Protein AF-A0A180FR10-F1 (afdb_monomer_lite)

Radius of gyration: 11.72 Å; chains: 1; bounding box: 14×28×34 Å

Foldseek 3Di:
DQPAAEDDLVLVLCLVVVPPPRDPVSVCCCVPVVGHYDYDPVSVVVSVVVVPD

Structure (mmCIF, N/CA/C/O backbone):
data_AF-A0A180FR10-F1
#
_entry.id   AF-A0A180FR10-F1
#
loop_
_atom_site.group_PDB
_atom_site.id
_atom_site.type_symbol
_atom_site.label_atom_id
_atom_site.label_alt_id
_atom_site.label_comp_id
_atom_site.label_asym_id
_atom_site.label_entity_id
_atom_site.label_seq_id
_atom_site.pdbx_PDB_ins_code
_atom_site.Cartn_x
_atom_site.Cartn_y
_atom_site.Cartn_z
_atom_site.occupancy
_atom_site.B_iso_or_equiv
_atom_site.auth_seq_id
_atom_site.auth_comp_id
_atom_site.auth_asym_id
_atom_site.auth_atom_id
_atom_site.pdbx_PDB_model_num
ATOM 1 N N . MET A 1 1 ? 3.593 5.523 -22.982 1.00 50.19 1 MET A N 1
ATOM 2 C CA . MET A 1 1 ? 3.622 4.466 -21.945 1.00 50.19 1 MET A CA 1
ATOM 3 C C . MET A 1 1 ? 3.272 5.140 -20.628 1.00 50.19 1 MET A C 1
ATOM 5 O O . MET A 1 1 ? 3.837 6.192 -20.368 1.00 50.19 1 MET A O 1
ATOM 9 N N . LYS A 1 2 ? 2.281 4.655 -19.867 1.00 61.09 2 LYS A N 1
ATOM 10 C CA . LYS A 1 2 ? 1.972 5.243 -18.551 1.00 61.09 2 LYS A CA 1
ATOM 11 C C . LYS A 1 2 ? 3.178 4.998 -17.637 1.00 61.09 2 LYS A C 1
ATOM 13 O O . LYS A 1 2 ? 3.584 3.848 -17.500 1.00 61.09 2 LYS A O 1
ATOM 18 N N . ASN A 1 3 ? 3.747 6.055 -17.061 1.00 80.25 3 ASN A N 1
ATOM 19 C CA . ASN A 1 3 ? 4.813 5.941 -16.066 1.00 80.25 3 ASN A CA 1
ATOM 20 C C . ASN A 1 3 ? 4.230 5.235 -14.840 1.00 80.25 3 ASN A C 1
ATOM 22 O O . ASN A 1 3 ? 3.421 5.826 -14.130 1.00 80.25 3 ASN A O 1
ATOM 26 N N . SER A 1 4 ? 4.558 3.957 -14.656 1.00 80.38 4 SER A N 1
ATOM 27 C CA . SER A 1 4 ? 4.142 3.199 -13.481 1.00 80.38 4 SER A CA 1
ATOM 28 C C . SER A 1 4 ? 5.195 3.303 -12.391 1.00 80.38 4 SER A C 1
ATOM 30 O O . SER A 1 4 ? 6.375 3.081 -12.670 1.00 80.38 4 SER A O 1
ATOM 32 N N . TYR A 1 5 ? 4.777 3.561 -11.161 1.00 84.69 5 TYR A N 1
ATOM 33 C CA . TYR A 1 5 ? 5.689 3.712 -10.029 1.00 84.69 5 TYR A CA 1
ATOM 34 C C . TYR A 1 5 ? 5.790 2.400 -9.245 1.00 84.69 5 TYR A C 1
ATOM 36 O O . TYR A 1 5 ? 4.766 1.735 -9.060 1.00 84.69 5 TYR A O 1
ATOM 44 N N . PRO A 1 6 ? 6.988 1.991 -8.798 1.00 86.69 6 PRO A N 1
ATOM 45 C CA . PRO A 1 6 ? 7.101 0.872 -7.876 1.00 86.69 6 PRO A CA 1
ATOM 46 C C . PRO A 1 6 ? 6.457 1.270 -6.546 1.00 86.69 6 PRO A C 1
ATOM 48 O O . PRO A 1 6 ? 6.749 2.341 -6.013 1.00 86.69 6 PRO A O 1
ATOM 51 N N . LEU A 1 7 ? 5.574 0.424 -6.021 1.00 86.75 7 LEU A N 1
ATOM 52 C CA . LEU A 1 7 ? 4.990 0.618 -4.698 1.00 86.75 7 LEU A CA 1
ATOM 53 C C . LEU A 1 7 ? 5.686 -0.291 -3.690 1.00 86.75 7 LEU A C 1
ATOM 55 O O . LEU A 1 7 ? 5.750 -1.506 -3.873 1.00 86.75 7 LEU A O 1
ATOM 59 N N . ASP A 1 8 ? 6.205 0.319 -2.628 1.00 88.06 8 ASP A N 1
ATOM 60 C CA . ASP A 1 8 ? 6.853 -0.395 -1.532 1.00 88.06 8 ASP A CA 1
ATOM 61 C C . ASP A 1 8 ? 5.858 -1.320 -0.814 1.00 88.06 8 ASP A C 1
ATOM 63 O O . ASP A 1 8 ? 4.721 -0.926 -0.525 1.00 88.06 8 ASP A O 1
ATOM 67 N N . THR A 1 9 ? 6.287 -2.548 -0.503 1.00 87.75 9 THR 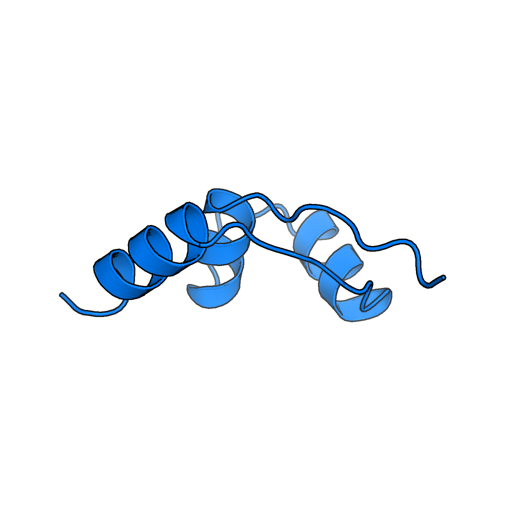A N 1
ATOM 68 C CA . THR A 1 9 ? 5.420 -3.545 0.135 1.00 87.75 9 THR A CA 1
ATOM 69 C C . THR A 1 9 ? 4.885 -3.062 1.485 1.00 87.75 9 THR A C 1
ATOM 71 O O . THR A 1 9 ? 3.715 -3.288 1.781 1.00 87.75 9 THR A O 1
ATOM 74 N N . HIS A 1 10 ? 5.681 -2.361 2.299 1.00 86.50 10 HIS A N 1
ATOM 75 C CA . HIS A 1 10 ? 5.248 -1.881 3.615 1.00 86.50 10 HIS A CA 1
ATOM 76 C C . HIS A 1 10 ? 4.220 -0.761 3.494 1.00 86.50 10 HIS A C 1
ATOM 78 O O . HIS A 1 10 ? 3.248 -0.748 4.249 1.00 86.50 10 HIS A O 1
ATOM 84 N N . ILE A 1 11 ? 4.394 0.140 2.520 1.00 86.00 11 ILE A N 1
ATOM 85 C CA . ILE A 1 11 ? 3.394 1.171 2.211 1.00 86.00 11 ILE A CA 1
ATOM 86 C C . ILE A 1 11 ? 2.078 0.496 1.820 1.00 86.00 11 ILE A C 1
ATOM 88 O O . ILE A 1 11 ? 1.032 0.845 2.364 1.00 86.00 11 ILE A O 1
ATOM 92 N N . LEU A 1 12 ? 2.123 -0.517 0.950 1.00 86.12 12 LEU A N 1
ATOM 93 C CA . LEU A 1 12 ? 0.932 -1.257 0.534 1.00 86.12 12 LEU A CA 1
ATOM 94 C C . LEU A 1 12 ? 0.277 -2.033 1.690 1.00 86.12 12 LEU A C 1
ATOM 96 O O . LEU A 1 12 ? -0.938 -1.952 1.862 1.00 86.12 12 LEU A O 1
ATOM 100 N N . ILE A 1 13 ? 1.054 -2.724 2.528 1.00 85.62 13 ILE A N 1
ATOM 101 C CA . ILE A 1 13 ? 0.546 -3.415 3.725 1.00 85.62 13 ILE A CA 1
ATOM 102 C C . ILE A 1 13 ? -0.131 -2.419 4.669 1.00 85.62 13 ILE A C 1
ATOM 104 O O . ILE A 1 13 ? -1.211 -2.698 5.193 1.00 85.62 13 ILE A O 1
ATOM 108 N N . TRP A 1 14 ? 0.474 -1.254 4.902 1.00 87.88 14 TRP A N 1
ATOM 109 C CA . TRP A 1 14 ? -0.111 -0.240 5.770 1.00 87.88 14 TRP A CA 1
ATOM 110 C C . TRP A 1 14 ? -1.369 0.396 5.179 1.00 87.88 14 TRP A C 1
ATOM 112 O O . TRP A 1 14 ? -2.313 0.622 5.935 1.00 87.88 14 TRP A O 1
ATOM 122 N N . LEU A 1 15 ? -1.424 0.621 3.862 1.00 86.12 15 LEU A N 1
ATOM 123 C CA . LEU A 1 15 ? -2.628 1.086 3.164 1.00 86.12 15 LEU A CA 1
ATOM 124 C C . LEU A 1 15 ? -3.780 0.093 3.328 1.00 86.12 15 LEU A C 1
ATOM 126 O O . LEU A 1 15 ? -4.857 0.473 3.787 1.00 86.12 15 LEU A O 1
ATOM 130 N N . ILE A 1 16 ? -3.540 -1.183 3.009 1.00 84.06 16 ILE A N 1
ATOM 131 C CA . ILE A 1 16 ? -4.547 -2.253 3.087 1.00 84.06 16 ILE A CA 1
ATOM 132 C C . ILE A 1 16 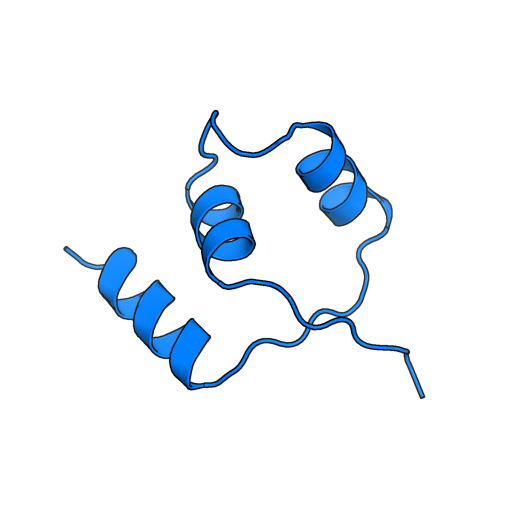? -5.095 -2.372 4.513 1.00 84.06 16 ILE A C 1
ATOM 134 O O . ILE A 1 16 ? -6.305 -2.455 4.713 1.00 84.06 16 ILE A O 1
ATOM 138 N N . ASN A 1 17 ? -4.213 -2.315 5.512 1.00 85.44 17 ASN A N 1
ATOM 139 C CA . ASN A 1 17 ? -4.591 -2.441 6.918 1.00 85.44 17 ASN A CA 1
ATOM 140 C C . ASN A 1 17 ? -5.068 -1.128 7.560 1.00 85.44 17 ASN A C 1
ATOM 142 O O . ASN A 1 17 ? -5.307 -1.106 8.768 1.00 85.44 17 ASN A O 1
ATOM 146 N N . LYS A 1 18 ? -5.177 -0.027 6.797 1.00 82.69 18 LYS A N 1
ATOM 147 C CA . LYS A 1 18 ? -5.493 1.322 7.308 1.00 82.69 18 LYS A CA 1
ATOM 148 C C . LYS A 1 18 ? -4.652 1.685 8.539 1.00 82.69 18 LYS A C 1
ATOM 150 O O . LYS A 1 18 ? -5.152 2.214 9.533 1.00 82.69 18 LYS A O 1
ATOM 155 N N . ASN A 1 19 ? -3.370 1.335 8.493 1.00 83.38 19 ASN A N 1
ATOM 156 C CA . ASN A 1 19 ? -2.469 1.452 9.627 1.00 83.38 19 ASN A CA 1
ATOM 157 C C . ASN A 1 19 ? -2.196 2.931 9.933 1.00 83.38 19 ASN A C 1
ATOM 159 O O . ASN A 1 19 ? -1.757 3.680 9.064 1.00 83.38 19 ASN A O 1
ATOM 163 N N . SER A 1 20 ? -2.388 3.339 11.188 1.00 84.31 20 SER A N 1
ATOM 164 C CA . SER A 1 20 ? -2.180 4.722 11.639 1.00 84.31 20 SER A CA 1
ATOM 165 C C . SER A 1 20 ? -0.727 5.202 11.563 1.00 84.31 20 SER A C 1
ATOM 167 O O . SER A 1 20 ? -0.476 6.399 11.683 1.00 84.31 20 SER A O 1
ATOM 169 N N . ARG A 1 21 ? 0.235 4.291 11.362 1.00 81.44 21 ARG A N 1
ATOM 170 C CA . ARG A 1 21 ? 1.646 4.624 11.119 1.00 81.44 21 ARG A CA 1
ATOM 171 C C . ARG A 1 21 ? 1.907 5.121 9.701 1.00 81.44 21 ARG A C 1
ATOM 173 O O . ARG A 1 21 ? 2.957 5.719 9.472 1.00 81.44 21 ARG A O 1
ATOM 180 N N . LEU A 1 22 ? 0.997 4.877 8.757 1.00 85.56 22 LEU A N 1
ATOM 181 C CA . LEU A 1 22 ? 1.149 5.396 7.408 1.00 85.56 22 LEU A CA 1
ATOM 182 C C . LEU A 1 22 ? 0.938 6.905 7.418 1.00 85.56 22 LEU A C 1
ATOM 184 O O . LEU A 1 22 ? -0.050 7.412 7.950 1.00 85.56 22 LEU A O 1
ATOM 188 N N . ASN A 1 23 ? 1.885 7.625 6.825 1.00 86.12 23 ASN A N 1
ATOM 189 C CA . ASN A 1 23 ? 1.789 9.069 6.732 1.00 86.12 23 ASN A CA 1
ATOM 190 C C . ASN A 1 23 ? 0.531 9.448 5.937 1.00 86.12 23 ASN A C 1
ATOM 192 O O . ASN A 1 23 ? 0.366 9.025 4.794 1.00 86.12 23 ASN A O 1
ATOM 196 N N . LYS A 1 24 ? -0.328 10.278 6.537 1.00 86.31 24 LYS A N 1
ATOM 197 C CA . LYS A 1 24 ? -1.576 10.747 5.929 1.00 86.31 24 LYS A CA 1
ATOM 198 C C . LYS A 1 24 ? -1.357 11.376 4.548 1.00 86.31 24 LYS A C 1
ATOM 200 O O . LYS A 1 24 ? -2.168 11.145 3.662 1.00 86.31 24 LYS A O 1
ATOM 205 N N . ASN A 1 25 ? -0.241 12.074 4.341 1.00 85.56 25 ASN A N 1
ATOM 206 C CA . ASN A 1 25 ? 0.085 12.681 3.051 1.00 85.56 25 ASN A CA 1
ATOM 207 C C . ASN A 1 25 ? 0.330 11.623 1.965 1.00 85.56 25 ASN A C 1
ATOM 209 O O . ASN A 1 25 ? 0.018 11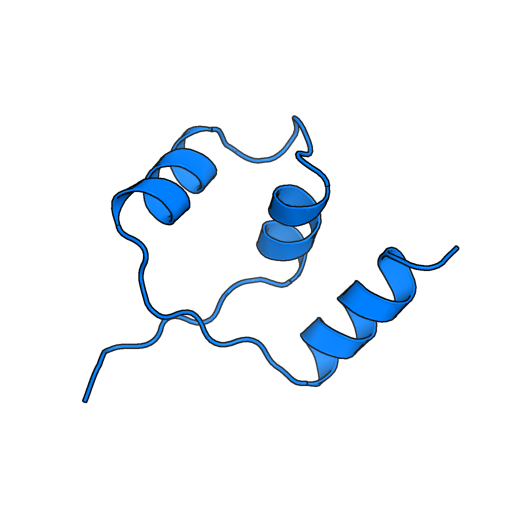.867 0.810 1.00 85.56 25 ASN A O 1
ATOM 213 N N . ILE A 1 26 ? 0.867 10.450 2.326 1.00 85.19 26 ILE A N 1
ATOM 214 C CA . ILE A 1 26 ? 1.061 9.335 1.387 1.00 85.19 26 ILE A CA 1
ATOM 215 C C . ILE A 1 26 ? -0.292 8.713 1.031 1.00 85.19 26 ILE A C 1
ATOM 217 O O . ILE A 1 26 ? -0.531 8.420 -0.134 1.00 85.19 26 ILE A O 1
ATOM 221 N N . CYS A 1 27 ? -1.190 8.541 2.009 1.00 85.38 27 CYS A N 1
ATOM 222 C CA . CYS A 1 27 ? -2.553 8.081 1.732 1.00 85.38 27 CYS A CA 1
ATOM 223 C C . CYS A 1 27 ? -3.275 9.037 0.780 1.00 85.38 27 CYS A C 1
ATOM 225 O O . CYS A 1 27 ? -3.831 8.601 -0.219 1.00 85.38 27 CYS A O 1
ATOM 227 N N . GLU A 1 28 ? -3.233 10.338 1.080 1.00 85.81 28 GLU A N 1
ATOM 228 C CA . GLU A 1 28 ? -3.880 11.366 0.268 1.00 85.81 28 GLU A CA 1
ATOM 229 C C . GLU A 1 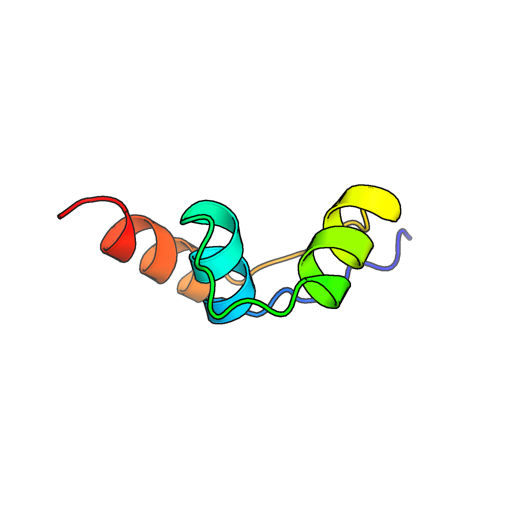28 ? -3.281 11.445 -1.137 1.00 85.81 28 GLU A C 1
ATOM 231 O O . GLU A 1 28 ? -4.035 11.556 -2.095 1.00 85.81 28 GLU A O 1
ATOM 236 N N . ASP A 1 29 ? -1.958 11.332 -1.284 1.00 85.62 29 ASP A N 1
ATOM 237 C CA . ASP A 1 29 ? -1.294 11.290 -2.591 1.00 85.62 29 ASP A CA 1
ATOM 238 C C . ASP A 1 29 ? -1.783 10.101 -3.434 1.00 85.62 29 ASP A C 1
ATOM 240 O O . ASP A 1 29 ? -2.201 10.266 -4.582 1.00 85.62 29 ASP A O 1
ATOM 244 N N . ILE A 1 30 ? -1.830 8.910 -2.836 1.00 85.69 30 ILE A N 1
ATOM 245 C CA . ILE A 1 30 ? -2.269 7.685 -3.513 1.00 85.69 30 ILE A CA 1
ATOM 246 C C . ILE A 1 30 ? -3.754 7.756 -3.885 1.00 85.69 30 ILE A C 1
ATOM 248 O O . ILE A 1 30 ? -4.115 7.446 -5.025 1.00 85.69 30 ILE A O 1
ATOM 252 N N . ASP A 1 31 ? -4.606 8.195 -2.958 1.00 83.25 31 ASP A N 1
ATOM 253 C CA . ASP A 1 31 ? -6.052 8.301 -3.167 1.00 83.25 31 ASP A CA 1
ATOM 254 C C . ASP A 1 31 ? -6.410 9.392 -4.189 1.00 83.25 31 ASP A C 1
ATOM 256 O O . ASP A 1 31 ? -7.336 9.211 -4.987 1.00 83.25 31 ASP A O 1
ATOM 260 N N . TYR A 1 32 ? -5.681 10.515 -4.183 1.00 81.94 32 TYR A N 1
ATOM 261 C CA . TYR A 1 32 ? -5.937 11.672 -5.041 1.00 81.94 32 TYR A CA 1
ATOM 262 C C . TYR A 1 32 ? -5.388 11.486 -6.455 1.00 81.94 32 TYR A C 1
ATOM 264 O O . TYR A 1 32 ? -6.112 11.692 -7.430 1.00 81.94 32 TYR A O 1
ATOM 272 N N . TYR A 1 33 ? -4.115 11.105 -6.591 1.00 81.62 33 TYR A N 1
ATOM 273 C CA . TYR A 1 33 ? -3.465 11.039 -7.899 1.00 81.62 33 TYR A CA 1
ATOM 274 C C . TYR A 1 33 ? -3.694 9.717 -8.629 1.00 81.62 33 TYR A C 1
ATOM 276 O O . TYR A 1 33 ? -3.540 9.676 -9.853 1.00 81.62 33 TYR A O 1
ATOM 284 N N . GLN A 1 34 ? -4.064 8.649 -7.908 1.00 80.75 34 GLN A N 1
ATOM 285 C CA . GLN A 1 34 ? -4.402 7.333 -8.464 1.00 80.75 34 GLN A CA 1
ATOM 286 C C . GLN A 1 34 ? -3.405 6.869 -9.531 1.00 80.75 34 GLN A C 1
ATOM 288 O O . GLN A 1 34 ? -3.769 6.397 -10.617 1.00 80.75 34 GLN A O 1
ATOM 293 N N . HIS A 1 35 ? -2.116 7.058 -9.246 1.00 84.88 35 HIS A N 1
ATOM 294 C CA . HIS A 1 35 ? -1.076 6.670 -10.176 1.00 84.88 35 HIS A CA 1
ATOM 295 C C . HIS A 1 35 ? -1.133 5.158 -10.442 1.00 84.88 35 HIS A C 1
ATOM 297 O O . HIS A 1 35 ? -1.509 4.367 -9.576 1.00 84.88 35 HIS A O 1
ATOM 303 N N . PRO A 1 36 ? -0.749 4.709 -11.646 1.00 85.56 36 PRO A N 1
ATOM 304 C CA . PRO A 1 36 ? -0.538 3.293 -11.877 1.00 85.56 36 PRO A CA 1
ATOM 305 C C . PRO A 1 36 ? 0.685 2.841 -11.072 1.00 85.56 36 PRO A C 1
ATOM 307 O O . PRO A 1 36 ? 1.810 3.262 -11.344 1.00 85.56 36 PRO A O 1
ATOM 310 N N . TYR A 1 37 ? 0.467 1.967 -10.097 1.00 86.44 37 TYR A N 1
ATOM 311 C CA . TYR A 1 37 ? 1.536 1.346 -9.324 1.00 86.44 37 TYR A CA 1
ATOM 312 C C 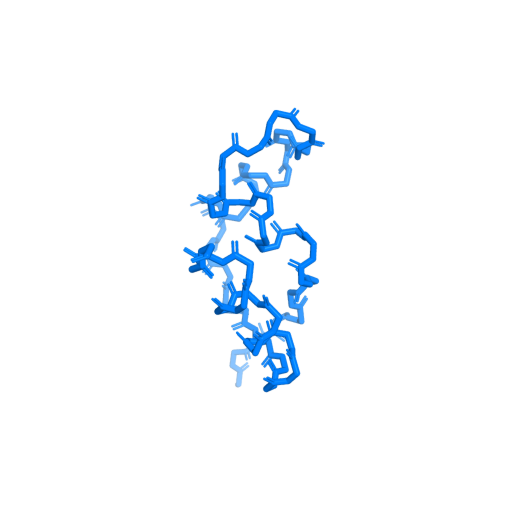. TYR A 1 37 ? 1.804 -0.075 -9.819 1.00 86.44 37 TYR A C 1
ATOM 314 O O . TYR A 1 37 ? 0.890 -0.770 -10.265 1.00 86.44 37 TYR A O 1
ATOM 322 N N . HIS A 1 38 ? 3.054 -0.518 -9.730 1.00 89.94 38 HIS A N 1
ATOM 323 C CA . HIS A 1 38 ? 3.415 -1.923 -9.893 1.00 89.94 38 HIS A CA 1
ATOM 324 C C . HIS A 1 38 ? 4.083 -2.443 -8.623 1.00 89.94 38 HIS A C 1
ATOM 326 O O . HIS A 1 38 ? 4.784 -1.713 -7.924 1.00 89.94 38 HIS A O 1
ATOM 332 N N . ILE A 1 39 ? 3.866 -3.724 -8.346 1.00 88.50 39 ILE A N 1
ATOM 333 C CA . ILE A 1 39 ? 4.483 -4.447 -7.235 1.00 88.50 39 ILE A CA 1
ATOM 334 C C . ILE A 1 39 ? 5.182 -5.691 -7.769 1.00 88.50 39 ILE A C 1
ATOM 336 O O . ILE A 1 39 ? 4.817 -6.216 -8.824 1.00 88.50 39 ILE A O 1
ATOM 340 N N . SER A 1 40 ? 6.189 -6.167 -7.043 1.00 89.31 40 SER A N 1
ATOM 341 C CA . SER A 1 40 ? 6.859 -7.418 -7.386 1.00 89.31 40 SER A CA 1
ATOM 342 C C . SER A 1 40 ? 5.999 -8.633 -7.006 1.00 89.31 40 SER A C 1
ATOM 344 O O . SER A 1 40 ? 5.131 -8.555 -6.133 1.00 89.31 40 SER A O 1
ATOM 346 N N . ALA A 1 41 ? 6.253 -9.782 -7.637 1.00 89.00 41 ALA A N 1
ATOM 347 C CA . ALA A 1 41 ? 5.615 -11.039 -7.240 1.00 89.00 41 ALA A CA 1
ATOM 348 C C . ALA A 1 41 ? 5.987 -11.453 -5.800 1.00 89.00 41 ALA A C 1
ATOM 350 O O . ALA A 1 41 ? 5.164 -12.052 -5.112 1.00 89.00 41 ALA A O 1
ATOM 351 N N . GLU A 1 42 ? 7.196 -11.103 -5.344 1.00 88.00 42 GLU A N 1
ATOM 352 C CA . GLU A 1 42 ? 7.660 -11.276 -3.960 1.00 88.00 42 GLU A CA 1
ATOM 353 C C . GLU A 1 42 ? 6.765 -10.485 -2.993 1.00 88.00 42 GLU A C 1
ATOM 355 O O . GLU A 1 42 ? 6.143 -11.059 -2.102 1.00 88.00 42 GLU A O 1
ATOM 360 N N . SER A 1 43 ? 6.590 -9.185 -3.262 1.00 87.12 43 SER A N 1
ATOM 361 C CA . SER A 1 43 ? 5.737 -8.273 -2.491 1.00 87.12 43 SER A CA 1
ATOM 362 C C . SER A 1 43 ? 4.300 -8.785 -2.394 1.00 87.12 43 SER A C 1
ATOM 364 O O . SER A 1 43 ? 3.683 -8.734 -1.334 1.00 87.12 43 SER A O 1
ATOM 366 N N . LEU A 1 44 ? 3.757 -9.316 -3.495 1.00 87.50 44 LEU A N 1
ATOM 367 C CA . LEU A 1 44 ? 2.414 -9.895 -3.500 1.00 87.50 44 LEU A CA 1
ATOM 368 C C . LEU A 1 44 ? 2.317 -11.127 -2.583 1.00 87.50 44 LEU A C 1
ATOM 370 O O . LEU A 1 44 ? 1.329 -11.268 -1.863 1.00 87.50 44 LEU A O 1
ATOM 374 N N . ARG A 1 45 ? 3.330 -12.005 -2.575 1.00 88.81 45 ARG A N 1
ATOM 375 C CA . ARG A 1 45 ? 3.370 -13.174 -1.675 1.00 88.81 45 ARG A CA 1
ATOM 376 C C . ARG A 1 45 ? 3.443 -12.764 -0.209 1.00 88.81 45 ARG A C 1
ATOM 378 O O . ARG A 1 45 ? 2.761 -13.374 0.615 1.00 88.81 45 ARG A O 1
ATOM 385 N N . GLU A 1 46 ? 4.223 -11.734 0.107 1.00 84.81 46 GLU A N 1
ATOM 386 C CA . GLU A 1 46 ? 4.306 -11.177 1.461 1.00 84.81 46 GLU A CA 1
ATOM 387 C C . GLU A 1 46 ? 2.941 -10.654 1.920 1.00 84.81 46 GLU A C 1
ATOM 389 O O . GLU A 1 46 ? 2.481 -11.013 3.001 1.00 84.81 46 GLU A O 1
ATOM 394 N N . ILE A 1 47 ? 2.240 -9.894 1.074 1.00 85.06 47 ILE A N 1
ATOM 395 C CA . ILE A 1 47 ? 0.907 -9.353 1.384 1.00 85.06 47 ILE A CA 1
ATOM 396 C C . ILE A 1 47 ? -0.113 -10.464 1.627 1.00 85.06 47 ILE A C 1
ATOM 398 O O . ILE A 1 47 ? -0.870 -10.395 2.596 1.00 85.06 47 ILE A O 1
ATOM 402 N N . VAL A 1 48 ? -0.141 -11.490 0.770 1.00 83.25 48 VAL A N 1
ATOM 403 C CA . VAL A 1 48 ? -1.051 -12.635 0.935 1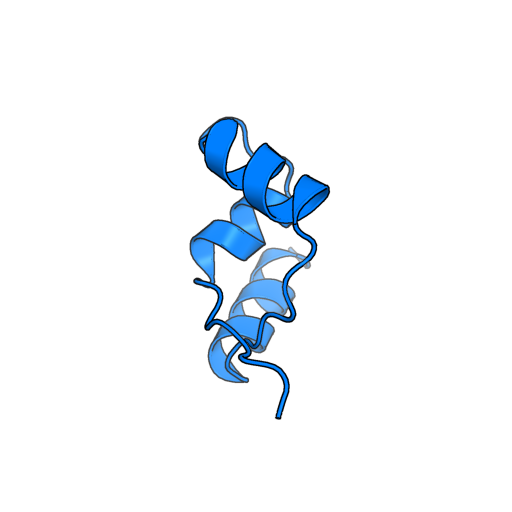.00 83.25 48 VAL A CA 1
ATOM 404 C C . VAL A 1 48 ? -0.762 -13.368 2.244 1.00 83.25 48 VAL A C 1
ATOM 406 O O . VAL A 1 48 ? -1.697 -13.678 2.977 1.00 83.25 48 VAL A O 1
ATOM 409 N N . SER A 1 49 ? 0.516 -13.580 2.571 1.00 82.94 49 SER A N 1
ATOM 410 C CA . SER A 1 49 ? 0.927 -14.213 3.831 1.00 82.94 49 SER A CA 1
ATOM 411 C C . SER A 1 49 ? 0.565 -13.365 5.054 1.00 82.94 49 SER A C 1
ATOM 413 O O . SER A 1 49 ? 0.227 -13.906 6.097 1.00 82.94 49 SER A O 1
ATOM 415 N N . TYR A 1 50 ? 0.603 -12.036 4.932 1.00 74.19 50 TYR A N 1
ATOM 416 C CA . TYR A 1 50 ? 0.263 -11.117 6.020 1.00 74.19 50 TYR A CA 1
ATOM 417 C C . TYR A 1 50 ? -1.252 -10.957 6.232 1.00 74.19 50 TYR A C 1
ATOM 419 O O . TYR A 1 50 ? -1.691 -10.594 7.320 1.00 74.19 50 TYR A O 1
ATOM 427 N N . SER A 1 51 ? -2.057 -11.195 5.194 1.00 66.44 51 SER A N 1
ATOM 428 C CA . SER A 1 51 ? -3.512 -10.976 5.219 1.00 66.44 51 SER A CA 1
ATOM 429 C C . SER A 1 51 ? -4.314 -12.212 5.642 1.00 66.44 51 SER A C 1
ATOM 431 O O . SER A 1 51 ? -5.517 -12.101 5.868 1.00 66.44 51 SER A O 1
ATOM 433 N N . ASN A 1 52 ? -3.673 -13.380 5.729 1.00 59.44 52 ASN A N 1
ATOM 434 C CA . ASN A 1 52 ? -4.303 -14.652 6.075 1.00 59.44 52 ASN A CA 1
ATOM 435 C C . ASN A 1 52 ? -3.550 -15.261 7.280 1.00 59.44 52 ASN A C 1
ATOM 437 O O . ASN A 1 52 ? -2.498 -15.866 7.066 1.00 59.44 52 ASN A O 1
ATOM 441 N N . PRO A 1 53 ? -4.013 -15.027 8.526 1.00 56.38 53 PRO A N 1
ATOM 442 C CA . PRO A 1 53 ? -3.353 -15.533 9.731 1.00 56.38 53 PRO A CA 1
ATOM 443 C C . PRO A 1 53 ? -3.407 -17.061 9.854 1.00 56.38 53 PRO A C 1
ATOM 445 O O . PRO A 1 53 ? -4.381 -17.675 9.357 1.00 56.38 53 PRO A O 1
#

Secondary structure (DSSP, 8-state):
---PEEPPHHHHHHHHTT-TTS-HHHHHHHHHH---EE--HHHHHHHHHHH--

pLDDT: mean 82.68, std 8.35, range [50.19, 89.94]

Sequence (53 aa):
MKNSYPLDTHILIWLINKNSRLNKNICEDIDYYQHPYHISAESLREIVSYSNP